Protein AF-A0A7R9V0N0-F1 (afdb_monomer_lite)

Secondary structure (DSSP, 8-state):
---PPPPPEEEEEE-TTSEEEEEETTS-EEEEETTEEEEEETTS-SS-EEEEEEPGGG-EEE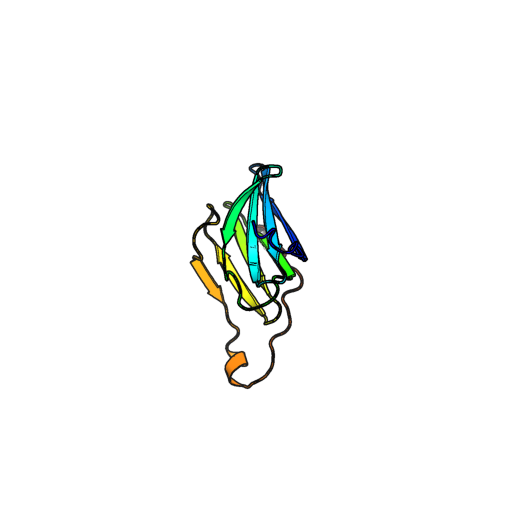EETTS-EEEE-TTSSSEEEEE--GGGGGTPPPPP-------------------

pLDDT: mean 85.08, std 16.98, range [37.0, 98.38]

Foldseek 3Di:
DDDDDDWDWQEWDADPVGWMWTWTQCRWIFIDDPPDGPDIRHCVDNGTWQEWYAEPLQWIWTWHQQGKIWIGHNVRPDTPDIDDDPCVVVVDRHHTPNYDDHDDDDDPPDDDDDD

InterPro domains:
  IPR001680 WD40 repeat [SM00320] (2-33)
  IPR001680 WD40 repeat [SM00320] (34-73)
  IPR015943 WD40/YVTN repeat-like-containing domain superfamily [G3DSA:2.130.10.10] (1-109)
  IPR036322 WD40-repeat-containing domain superfamily [SSF50978] (6-76)

Sequence (115 aa):
GGGGQPQTLLCIAYTPDGQAATGCVSGDVLIWKGQEVQTKLRGAHDSPVYSVAILEGAHLVSGDKHGVLALWDSSHTHMLSRALDDRQEHGCELPAIRSLVPLGSRAPAGTVDGS

Radius of gyration: 17.08 Å; c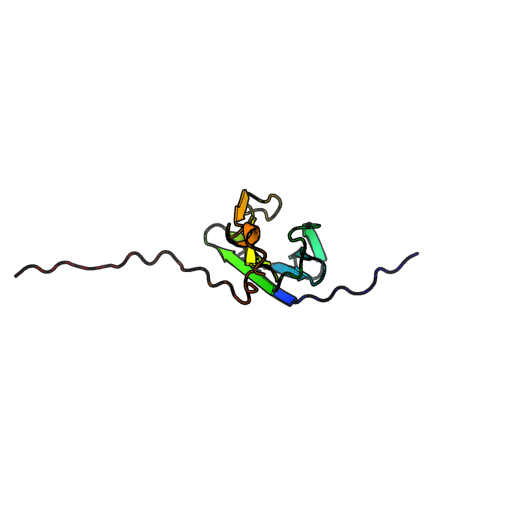hains: 1; bounding box: 54×33×47 Å

Structure (mmCIF, N/CA/C/O backbone):
data_AF-A0A7R9V0N0-F1
#
_entry.id   AF-A0A7R9V0N0-F1
#
loop_
_atom_site.group_PDB
_atom_site.id
_atom_site.type_symbol
_atom_site.label_atom_id
_atom_site.label_alt_id
_atom_site.label_comp_id
_atom_site.label_asym_id
_atom_site.label_entity_id
_atom_site.label_seq_id
_atom_site.pdbx_PDB_ins_code
_atom_site.Cartn_x
_atom_site.Cartn_y
_atom_site.Cartn_z
_atom_site.occupancy
_atom_site.B_iso_or_equiv
_atom_site.auth_seq_id
_atom_site.auth_comp_id
_atom_site.auth_asym_id
_atom_site.auth_atom_id
_atom_site.pdbx_PDB_model_num
ATOM 1 N N . GLY A 1 1 ? 19.768 13.006 19.610 1.00 37.00 1 GLY A N 1
ATOM 2 C CA . GLY A 1 1 ? 18.769 12.021 19.160 1.00 37.00 1 GLY A CA 1
ATOM 3 C C . GLY A 1 1 ? 18.336 12.414 17.772 1.00 37.00 1 GLY A C 1
ATOM 4 O O . GLY A 1 1 ? 17.837 13.518 17.616 1.00 37.00 1 GLY A O 1
ATOM 5 N N . GLY A 1 2 ? 18.644 11.601 16.762 1.00 42.91 2 GLY A N 1
ATOM 6 C CA . GLY A 1 2 ? 18.347 11.934 15.369 1.00 42.91 2 GLY A CA 1
ATOM 7 C C . GLY A 1 2 ? 16.850 11.831 15.101 1.00 42.91 2 GLY A C 1
ATOM 8 O O . GLY A 1 2 ? 16.324 10.726 15.014 1.00 42.91 2 GLY A O 1
ATOM 9 N N . GLY A 1 3 ? 16.167 12.970 14.992 1.00 48.81 3 GLY A N 1
ATOM 10 C CA . GLY A 1 3 ? 14.830 13.015 14.412 1.00 48.81 3 GLY A CA 1
ATOM 11 C C . GLY A 1 3 ? 14.935 12.633 12.939 1.00 48.81 3 GLY A C 1
ATOM 12 O O . GLY A 1 3 ? 15.618 13.313 12.174 1.00 48.81 3 GLY A O 1
ATOM 13 N N . GLY A 1 4 ? 14.332 11.507 12.560 1.00 64.94 4 GLY A N 1
ATOM 14 C CA . GLY A 1 4 ? 14.270 11.087 11.163 1.00 64.94 4 GLY A CA 1
ATOM 15 C C . GLY A 1 4 ? 13.548 12.139 10.323 1.00 64.94 4 GLY A C 1
ATOM 16 O O . GLY A 1 4 ? 12.563 12.722 10.772 1.00 64.94 4 GLY A O 1
ATOM 17 N N . GLN A 1 5 ? 14.051 12.388 9.114 1.00 76.31 5 GLN A N 1
ATOM 18 C CA . GLN A 1 5 ? 13.405 13.291 8.162 1.00 76.31 5 GLN A CA 1
ATOM 19 C C . GLN A 1 5 ? 11.956 12.842 7.896 1.00 76.31 5 GLN A C 1
ATOM 21 O O . GLN A 1 5 ? 11.719 11.632 7.766 1.00 76.31 5 GLN A O 1
ATOM 26 N N . PRO A 1 6 ? 10.997 13.783 7.800 1.00 79.00 6 PRO A N 1
ATOM 27 C CA . PRO A 1 6 ? 9.614 13.452 7.486 1.00 79.00 6 PRO A CA 1
ATOM 28 C C . PRO A 1 6 ? 9.541 12.710 6.145 1.00 79.00 6 PRO A C 1
ATOM 30 O O . PRO A 1 6 ? 10.177 13.098 5.167 1.00 79.00 6 PRO A O 1
ATOM 33 N N . GLN A 1 7 ? 8.790 11.609 6.117 1.00 87.19 7 GLN A N 1
ATOM 34 C CA . GLN A 1 7 ? 8.589 10.796 4.918 1.00 87.19 7 GLN A CA 1
ATOM 35 C C . GLN A 1 7 ? 7.375 11.292 4.134 1.00 87.19 7 GLN A C 1
ATOM 37 O O . GLN A 1 7 ? 6.316 11.534 4.710 1.00 87.19 7 GLN A O 1
ATOM 42 N N . THR A 1 8 ? 7.516 11.405 2.814 1.00 95.75 8 THR A N 1
ATOM 43 C CA . THR A 1 8 ? 6.397 11.720 1.920 1.00 95.75 8 THR A CA 1
ATOM 44 C C . THR A 1 8 ? 5.586 10.461 1.630 1.00 95.75 8 THR A C 1
ATOM 46 O O . THR A 1 8 ? 6.123 9.479 1.109 1.00 95.75 8 THR A O 1
ATOM 49 N N . LEU A 1 9 ? 4.289 10.519 1.936 1.00 97.88 9 LEU A N 1
ATOM 50 C CA . LEU A 1 9 ? 3.303 9.502 1.576 1.00 97.88 9 LEU A CA 1
ATOM 51 C C . LEU A 1 9 ? 2.662 9.877 0.236 1.00 97.88 9 LEU A C 1
ATOM 53 O O . LEU A 1 9 ? 2.330 11.041 0.016 1.00 97.88 9 LEU A O 1
ATOM 57 N N . LEU A 1 10 ? 2.515 8.907 -0.663 1.00 98.19 10 LEU A N 1
ATOM 58 C CA . LEU A 1 10 ? 2.087 9.131 -2.051 1.00 98.19 10 LEU A CA 1
ATOM 59 C C . LEU A 1 10 ? 0.701 8.556 -2.355 1.00 98.19 10 LEU A C 1
ATOM 61 O O . LEU A 1 10 ? 0.066 8.964 -3.324 1.00 98.19 10 LEU A O 1
ATOM 65 N N . CYS A 1 11 ? 0.234 7.617 -1.536 1.00 98.25 11 CYS A N 1
ATOM 66 C CA . CYS A 1 11 ? -1.064 6.967 -1.675 1.00 98.25 11 CYS A CA 1
ATOM 67 C C . CYS A 1 11 ? -1.564 6.449 -0.320 1.00 98.25 11 CYS A C 1
ATOM 69 O O . CYS A 1 11 ? -0.780 6.300 0.622 1.00 98.25 11 CYS A O 1
ATOM 71 N N . ILE A 1 12 ? -2.868 6.177 -0.232 1.00 97.88 12 ILE A N 1
ATOM 72 C CA . ILE A 1 12 ? -3.527 5.611 0.948 1.00 97.88 12 ILE A CA 1
ATOM 73 C C . ILE A 1 12 ? -4.686 4.696 0.534 1.00 97.88 12 ILE A C 1
ATOM 75 O O . ILE A 1 12 ? -5.385 4.989 -0.435 1.00 97.88 12 ILE A O 1
ATOM 79 N N . ALA A 1 13 ? -4.912 3.623 1.290 1.00 97.00 13 ALA A N 1
ATOM 80 C CA . ALA A 1 13 ? -6.118 2.801 1.236 1.00 97.00 13 ALA A CA 1
ATOM 81 C C . ALA A 1 13 ? -6.540 2.392 2.653 1.00 97.00 13 ALA A C 1
ATOM 83 O O . ALA A 1 13 ? -5.686 2.162 3.507 1.00 97.00 13 ALA A O 1
ATOM 84 N N . TYR A 1 14 ? -7.847 2.291 2.896 1.00 94.50 14 TYR A N 1
ATOM 85 C CA . TYR A 1 14 ? -8.394 1.824 4.171 1.00 94.50 14 TYR A CA 1
ATOM 86 C C . TYR A 1 14 ? -8.836 0.369 4.073 1.00 94.50 14 TYR A C 1
ATOM 88 O O . TYR A 1 14 ? -9.386 -0.061 3.057 1.00 94.50 14 TYR A O 1
ATOM 96 N N . THR A 1 15 ? -8.618 -0.375 5.148 1.00 88.75 15 THR A N 1
ATOM 97 C CA . THR A 1 15 ? -9.122 -1.735 5.326 1.00 88.75 15 THR A CA 1
ATOM 98 C C . THR A 1 15 ? -10.490 -1.708 6.028 1.00 88.75 15 THR A C 1
ATOM 100 O O . THR A 1 15 ? -10.817 -0.737 6.720 1.00 88.75 15 THR A O 1
ATOM 103 N N . PRO A 1 16 ? -11.310 -2.770 5.906 1.00 86.38 16 PRO A N 1
ATOM 104 C CA . PRO A 1 16 ? -12.613 -2.841 6.577 1.00 86.38 16 PRO A CA 1
ATOM 105 C C . PRO A 1 16 ? -12.554 -2.798 8.113 1.00 86.38 16 PRO A C 1
ATOM 107 O O . PRO A 1 16 ? -13.527 -2.404 8.749 1.00 86.38 16 PRO A O 1
ATOM 110 N N . ASP A 1 17 ? -11.431 -3.195 8.716 1.00 87.56 17 ASP A N 1
ATOM 111 C CA . ASP A 1 17 ? -11.207 -3.192 10.168 1.00 87.56 17 ASP A CA 1
ATOM 112 C C . ASP A 1 17 ? -10.663 -1.850 10.702 1.00 87.56 17 ASP A C 1
ATOM 114 O O . ASP A 1 17 ? -10.363 -1.721 11.892 1.00 87.56 17 ASP A O 1
ATOM 118 N N . GLY A 1 18 ? -10.574 -0.829 9.842 1.00 90.75 18 GLY A N 1
ATOM 119 C CA . GLY A 1 18 ? -10.207 0.535 10.222 1.00 90.75 18 GLY A CA 1
ATOM 120 C C . GLY A 1 18 ? -8.703 0.803 10.278 1.00 90.75 18 GLY A C 1
ATOM 121 O O . GLY A 1 18 ? -8.293 1.833 10.821 1.00 90.75 18 GLY A O 1
ATOM 122 N N . GLN A 1 19 ? -7.874 -0.086 9.728 1.00 95.12 19 GLN A N 1
ATOM 123 C CA . GLN A 1 19 ? -6.473 0.219 9.446 1.00 95.12 19 GLN A CA 1
ATOM 124 C C . GLN A 1 19 ? -6.345 1.032 8.151 1.00 95.12 19 GLN A C 1
ATOM 126 O O . GLN A 1 19 ? -7.259 1.102 7.324 1.00 95.12 19 GLN A O 1
ATOM 131 N N . ALA A 1 20 ? -5.186 1.658 7.970 1.00 97.12 20 ALA A N 1
ATOM 132 C CA . ALA A 1 20 ? -4.815 2.286 6.708 1.00 97.12 20 ALA A CA 1
ATOM 133 C C . ALA A 1 20 ? -3.466 1.756 6.229 1.00 97.12 20 ALA A C 1
ATOM 135 O O . ALA A 1 20 ? -2.556 1.566 7.032 1.00 97.12 20 ALA A O 1
ATOM 136 N N . ALA A 1 21 ? -3.320 1.572 4.922 1.00 97.75 21 ALA A N 1
ATOM 137 C CA . ALA A 1 21 ? -2.053 1.304 4.260 1.00 97.75 21 ALA A CA 1
ATOM 138 C C . ALA A 1 21 ? -1.640 2.539 3.456 1.00 97.75 21 ALA A C 1
ATOM 140 O O . ALA A 1 21 ? -2.469 3.115 2.753 1.00 97.75 21 ALA A O 1
ATOM 141 N N . THR A 1 22 ? -0.374 2.948 3.531 1.00 98.38 22 THR A N 1
ATOM 142 C CA . THR A 1 22 ? 0.160 4.083 2.757 1.00 98.38 22 THR A CA 1
ATOM 143 C C . THR A 1 22 ? 1.480 3.731 2.095 1.00 98.38 22 THR A C 1
ATOM 145 O O . THR A 1 22 ? 2.361 3.174 2.753 1.00 98.38 22 THR A O 1
ATOM 148 N N . GLY A 1 23 ? 1.652 4.116 0.833 1.00 98.25 23 GLY A N 1
ATOM 149 C CA . GLY A 1 23 ? 2.917 3.984 0.110 1.00 98.25 23 GLY A CA 1
ATOM 150 C C . GLY A 1 23 ? 3.827 5.205 0.273 1.00 98.25 23 GLY A C 1
ATOM 151 O O . GLY A 1 23 ? 3.352 6.344 0.261 1.00 98.25 23 GLY A O 1
ATOM 152 N N . CYS A 1 24 ? 5.132 4.974 0.409 1.00 98.19 24 CYS A N 1
ATOM 153 C CA . CYS A 1 24 ? 6.146 6.011 0.607 1.00 98.19 24 CYS A CA 1
ATOM 154 C C . CYS A 1 24 ? 6.974 6.280 -0.656 1.00 98.19 24 CYS A C 1
ATOM 156 O O . CYS A 1 24 ? 7.188 5.402 -1.495 1.00 98.19 24 CYS A O 1
ATOM 158 N N . VAL A 1 25 ? 7.561 7.480 -0.725 1.00 97.50 25 VAL A N 1
ATOM 159 C CA . VAL A 1 25 ? 8.598 7.807 -1.725 1.00 97.50 25 VAL A CA 1
ATOM 160 C C . VAL A 1 25 ? 9.846 6.925 -1.597 1.00 97.50 25 VAL A C 1
ATOM 162 O O . VAL A 1 25 ? 10.526 6.688 -2.588 1.00 97.50 25 VAL A O 1
ATOM 165 N N . SER A 1 26 ? 10.125 6.404 -0.398 1.00 97.25 26 SER A N 1
ATOM 166 C CA . SER A 1 26 ? 11.241 5.488 -0.136 1.00 97.25 26 SER A CA 1
ATOM 167 C C . SER A 1 26 ? 11.040 4.076 -0.688 1.00 97.25 26 SER A C 1
ATOM 169 O O . SER A 1 26 ? 11.967 3.280 -0.605 1.00 97.25 26 SER A O 1
ATOM 171 N N . GLY A 1 27 ? 9.843 3.744 -1.180 1.00 97.25 27 GLY A N 1
ATOM 172 C CA . GLY A 1 27 ? 9.479 2.367 -1.519 1.00 97.25 27 GLY A CA 1
ATOM 173 C C . GLY A 1 27 ? 8.928 1.556 -0.342 1.00 97.25 27 GLY A C 1
ATOM 174 O O . GLY A 1 27 ? 8.492 0.423 -0.523 1.00 97.25 27 GLY A O 1
ATOM 175 N N . ASP A 1 28 ? 8.893 2.127 0.866 1.00 97.81 28 ASP A N 1
ATOM 176 C CA . ASP A 1 28 ? 8.252 1.489 2.018 1.00 97.81 28 ASP A CA 1
ATOM 177 C C . ASP A 1 28 ? 6.718 1.517 1.903 1.00 97.81 28 ASP A C 1
ATOM 179 O O . ASP A 1 28 ? 6.138 2.449 1.339 1.00 97.81 28 ASP A O 1
ATOM 183 N N . VAL A 1 29 ? 6.057 0.551 2.545 1.00 98.12 29 VAL A N 1
ATOM 184 C CA . VAL A 1 29 ? 4.619 0.616 2.849 1.00 98.12 29 VAL A CA 1
ATOM 185 C C . VAL A 1 29 ? 4.423 0.667 4.364 1.00 98.12 29 VAL A C 1
ATOM 187 O O . VAL A 1 29 ? 5.079 -0.059 5.114 1.00 98.12 29 VAL A O 1
ATOM 190 N N . LEU A 1 30 ? 3.548 1.555 4.833 1.00 97.62 30 LEU A N 1
ATOM 191 C CA . LEU A 1 30 ? 3.224 1.723 6.252 1.00 97.62 30 LEU A CA 1
ATOM 192 C C . LEU A 1 30 ? 1.790 1.279 6.517 1.00 97.62 30 LEU A C 1
ATOM 194 O O . LEU A 1 30 ? 0.888 1.669 5.777 1.00 97.62 30 LEU A O 1
ATOM 198 N N . ILE A 1 31 ? 1.600 0.520 7.593 1.00 97.56 31 ILE A N 1
ATOM 199 C CA . ILE A 1 31 ? 0.294 0.093 8.093 1.00 97.56 31 ILE A CA 1
ATOM 200 C C . ILE A 1 31 ? 0.008 0.830 9.396 1.00 97.56 31 ILE A C 1
ATOM 202 O O . ILE A 1 31 ? 0.819 0.818 10.329 1.00 97.56 31 ILE A O 1
ATOM 206 N N . TRP A 1 32 ? -1.152 1.469 9.453 1.00 97.25 32 TRP A N 1
ATOM 207 C CA . TRP A 1 32 ? -1.555 2.378 10.514 1.00 97.25 32 TRP A CA 1
ATOM 208 C C . TRP A 1 32 ? -2.763 1.850 11.270 1.00 97.25 32 TRP A C 1
ATOM 210 O O . TRP A 1 32 ? -3.673 1.267 10.679 1.00 97.25 32 TRP A O 1
ATOM 220 N N . LYS A 1 33 ? -2.818 2.154 12.566 1.00 95.94 33 LYS A N 1
ATOM 221 C CA . LYS A 1 33 ? -4.036 2.066 13.374 1.00 95.94 33 LYS A CA 1
ATOM 222 C C . LYS A 1 33 ? -4.212 3.386 14.114 1.00 95.94 33 LYS A C 1
ATOM 224 O O . LYS A 1 33 ? -3.429 3.720 15.000 1.00 95.94 33 LYS A O 1
ATOM 229 N N . GLY A 1 34 ? -5.210 4.169 13.709 1.00 93.75 34 GLY A N 1
ATOM 230 C CA . GLY A 1 34 ? -5.329 5.557 14.157 1.00 93.75 34 GLY A CA 1
ATOM 231 C C . GLY A 1 34 ? -4.135 6.395 13.686 1.00 93.75 34 GLY A C 1
ATOM 232 O O . GLY A 1 34 ? -3.899 6.506 12.488 1.00 93.75 34 GLY A O 1
ATOM 233 N N . GLN A 1 35 ? -3.391 6.986 14.626 1.00 93.69 35 GLN A N 1
ATOM 234 C CA . GLN A 1 35 ? -2.231 7.847 14.339 1.00 93.69 35 GLN A CA 1
ATOM 235 C C . GLN A 1 35 ? -0.883 7.119 14.471 1.00 93.69 35 GLN A C 1
ATOM 237 O O . GLN A 1 35 ? 0.170 7.720 14.269 1.00 93.69 35 GLN A O 1
ATOM 242 N N . GLU A 1 36 ? -0.902 5.829 14.808 1.00 95.19 36 GLU A N 1
ATOM 243 C CA . GLU A 1 36 ? 0.302 5.042 15.055 1.00 95.19 36 GLU A CA 1
ATOM 244 C C . GLU A 1 36 ? 0.611 4.113 13.880 1.00 95.19 36 GLU A C 1
ATOM 246 O O . GLU A 1 36 ? -0.270 3.406 13.383 1.00 95.19 36 GLU A O 1
ATOM 251 N N . VAL A 1 37 ? 1.884 4.073 13.475 1.00 95.94 37 VAL A N 1
ATOM 252 C CA . VAL A 1 37 ? 2.393 3.063 12.540 1.00 95.94 37 VAL A CA 1
ATOM 253 C C . VAL A 1 37 ? 2.572 1.754 13.304 1.00 95.94 37 VAL A C 1
ATOM 255 O O . VAL A 1 37 ? 3.482 1.631 14.120 1.00 95.94 37 VAL A O 1
ATOM 258 N N . GLN A 1 38 ? 1.719 0.775 13.021 1.00 95.81 38 GLN A N 1
ATOM 259 C CA . GLN A 1 38 ? 1.794 -0.566 13.607 1.00 95.81 38 GLN A CA 1
ATOM 260 C C . GLN A 1 38 ? 2.837 -1.426 12.896 1.00 95.81 38 GLN A C 1
ATOM 262 O O . GLN A 1 38 ? 3.509 -2.252 13.510 1.00 95.81 38 GLN A O 1
ATOM 267 N N . THR A 1 39 ? 2.982 -1.254 11.583 1.00 95.88 39 THR A N 1
ATOM 268 C CA . THR A 1 39 ? 3.922 -2.040 10.781 1.00 95.88 39 THR A CA 1
ATOM 269 C C . THR A 1 39 ? 4.541 -1.176 9.699 1.00 95.88 39 THR A C 1
ATOM 271 O O . THR A 1 39 ? 3.879 -0.357 9.065 1.00 95.88 39 THR A O 1
ATOM 274 N N . LYS A 1 40 ? 5.845 -1.363 9.493 1.00 96.50 40 LYS A N 1
ATOM 275 C CA . LYS A 1 40 ? 6.598 -0.746 8.408 1.00 96.50 40 LYS A CA 1
ATOM 276 C C . LYS A 1 40 ? 7.210 -1.845 7.547 1.00 96.50 40 LYS A C 1
ATOM 278 O O . LYS A 1 40 ? 8.188 -2.473 7.952 1.00 96.50 40 LYS A O 1
ATOM 283 N N . LEU A 1 41 ? 6.660 -2.030 6.354 1.00 96.81 41 LEU A N 1
ATOM 284 C CA . LEU A 1 41 ? 7.147 -2.954 5.336 1.00 96.81 41 LEU A CA 1
ATOM 285 C C . LEU A 1 41 ? 8.312 -2.294 4.596 1.00 96.81 41 LEU A C 1
ATOM 287 O O . LEU A 1 41 ? 8.129 -1.578 3.609 1.00 96.81 41 LEU A O 1
ATOM 291 N N . ARG A 1 42 ? 9.515 -2.455 5.160 1.00 96.44 42 ARG A N 1
ATOM 292 C CA . ARG A 1 42 ? 10.738 -1.830 4.644 1.00 96.44 42 ARG A CA 1
ATOM 293 C C . ARG A 1 42 ? 11.159 -2.463 3.327 1.00 96.44 42 ARG A C 1
ATOM 295 O O . ARG A 1 42 ? 11.261 -3.683 3.264 1.00 96.44 42 ARG A O 1
ATOM 302 N N . GLY A 1 43 ? 11.443 -1.639 2.320 1.00 94.62 43 GLY A N 1
ATOM 303 C CA . GLY A 1 43 ? 11.826 -2.146 0.996 1.00 94.62 43 GLY A CA 1
ATOM 304 C C . GLY A 1 43 ? 10.724 -2.990 0.350 1.00 94.62 43 GLY A C 1
ATOM 305 O O . GLY A 1 43 ? 11.010 -3.961 -0.349 1.00 94.62 43 GLY A O 1
ATOM 306 N N . ALA A 1 44 ? 9.457 -2.646 0.618 1.00 96.50 44 ALA A N 1
ATOM 307 C CA . ALA A 1 44 ? 8.316 -3.246 -0.070 1.00 96.50 44 ALA A CA 1
ATOM 308 C C . ALA A 1 44 ? 8.498 -3.149 -1.596 1.00 96.50 44 ALA A C 1
ATOM 310 O O . ALA A 1 44 ? 8.260 -4.123 -2.316 1.00 96.50 44 ALA A O 1
ATOM 311 N N . HIS A 1 45 ? 9.013 -2.004 -2.046 1.00 96.50 45 HIS A N 1
ATOM 312 C CA . HIS A 1 45 ? 9.450 -1.717 -3.404 1.00 96.50 45 HIS A CA 1
ATOM 313 C C . HIS A 1 45 ? 10.827 -1.041 -3.396 1.00 96.50 45 HIS A C 1
ATOM 315 O O . HIS A 1 45 ? 11.184 -0.359 -2.436 1.00 96.50 45 HIS A O 1
ATOM 321 N N . ASP A 1 46 ? 11.570 -1.174 -4.496 1.00 95.38 46 ASP A N 1
ATOM 322 C CA . ASP A 1 46 ? 12.858 -0.489 -4.702 1.00 95.38 46 ASP A CA 1
ATOM 323 C C . ASP A 1 46 ? 12.676 0.935 -5.266 1.00 95.38 46 ASP A C 1
ATOM 325 O O . ASP A 1 46 ? 13.636 1.631 -5.603 1.00 95.38 46 ASP A O 1
ATOM 329 N N . SER A 1 47 ? 11.424 1.377 -5.406 1.00 95.75 47 SER A N 1
ATOM 330 C CA . SER A 1 47 ? 11.055 2.659 -5.996 1.00 95.75 47 SER A CA 1
ATOM 331 C C . SER A 1 47 ? 9.761 3.216 -5.386 1.00 95.75 47 SER A C 1
ATOM 333 O O . SER A 1 47 ? 9.061 2.486 -4.683 1.00 95.75 47 SER A O 1
ATOM 335 N N . PRO A 1 48 ? 9.425 4.504 -5.613 1.00 97.50 48 PRO A N 1
ATOM 336 C CA . PRO A 1 48 ? 8.257 5.138 -5.006 1.00 97.50 48 PRO A CA 1
ATOM 337 C C . PRO A 1 48 ? 6.956 4.356 -5.217 1.00 97.50 48 PRO A C 1
ATOM 339 O O . PRO A 1 48 ? 6.590 4.055 -6.354 1.00 97.50 48 PRO A O 1
ATOM 342 N N . VAL A 1 49 ? 6.227 4.100 -4.127 1.00 98.31 49 VAL A N 1
ATOM 343 C CA . VAL A 1 49 ? 4.934 3.401 -4.164 1.00 98.31 49 VAL A CA 1
ATOM 344 C C . VAL A 1 49 ? 3.831 4.404 -4.473 1.00 98.31 49 VAL A C 1
ATOM 346 O O . VAL A 1 49 ? 3.445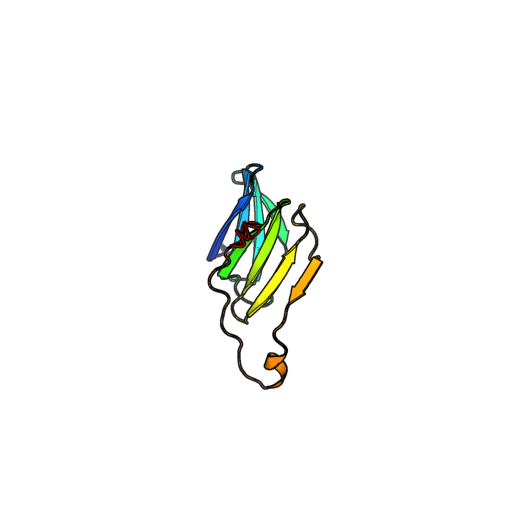 5.204 -3.619 1.00 98.31 49 VAL A O 1
ATOM 349 N N . TYR A 1 50 ? 3.319 4.380 -5.699 1.00 98.12 50 TYR A N 1
ATOM 350 C CA . TYR A 1 50 ? 2.304 5.331 -6.156 1.00 98.12 50 TYR A CA 1
ATOM 351 C C . TYR A 1 50 ? 0.874 4.856 -5.939 1.00 98.12 50 TYR A C 1
ATOM 353 O O . TYR A 1 50 ? -0.041 5.674 -5.988 1.00 98.12 50 TYR A O 1
ATOM 361 N N . SER A 1 51 ? 0.664 3.564 -5.704 1.00 97.69 51 SER A N 1
ATOM 362 C CA . SER A 1 51 ? -0.671 3.023 -5.485 1.00 97.69 51 SER A CA 1
ATOM 363 C C . SER A 1 51 ? -0.665 1.892 -4.468 1.00 97.69 51 SER A C 1
ATOM 365 O O . SER A 1 51 ? 0.253 1.076 -4.411 1.00 97.69 51 SER A O 1
ATOM 367 N N . VAL A 1 52 ? -1.725 1.857 -3.666 1.00 98.00 52 VAL A N 1
ATOM 368 C CA . VAL A 1 52 ? -2.065 0.758 -2.766 1.00 98.00 52 VAL A CA 1
ATOM 369 C C . VAL A 1 52 ? -3.559 0.488 -2.876 1.00 98.00 52 VAL A C 1
ATOM 371 O O . VAL A 1 52 ? -4.338 1.414 -3.111 1.00 98.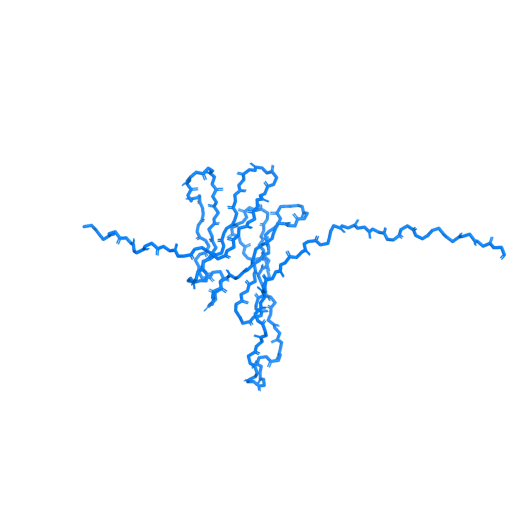00 52 VAL A O 1
ATOM 374 N N . ALA A 1 53 ? -3.965 -0.763 -2.707 1.00 96.88 53 ALA A N 1
ATOM 375 C CA . ALA A 1 53 ? -5.367 -1.151 -2.655 1.00 96.88 53 ALA A CA 1
ATOM 376 C C . ALA A 1 53 ? -5.568 -2.364 -1.744 1.00 96.88 53 ALA A C 1
ATOM 378 O O . ALA A 1 53 ? -4.692 -3.221 -1.639 1.00 96.88 53 ALA A O 1
ATOM 379 N N . ILE A 1 54 ? -6.738 -2.441 -1.112 1.00 95.12 54 ILE A N 1
ATOM 380 C CA . ILE A 1 54 ? -7.156 -3.592 -0.310 1.00 95.12 54 ILE A CA 1
ATOM 381 C C . ILE A 1 54 ? -8.116 -4.444 -1.143 1.00 95.12 54 ILE A C 1
ATOM 383 O O . ILE A 1 54 ? -9.094 -3.928 -1.686 1.00 95.12 54 ILE A O 1
ATOM 387 N N . LEU A 1 55 ? -7.816 -5.734 -1.272 1.00 92.06 55 LEU A N 1
ATOM 388 C CA . LEU A 1 55 ? -8.631 -6.719 -1.981 1.00 92.06 55 LEU A CA 1
ATOM 389 C C . LEU A 1 55 ? -9.667 -7.371 -1.055 1.00 92.06 55 LEU A C 1
ATOM 391 O O . LEU A 1 55 ? -9.635 -7.228 0.172 1.00 92.06 55 LEU A O 1
ATOM 395 N N . GLU A 1 56 ? -10.557 -8.166 -1.652 1.00 83.88 56 GLU A N 1
ATOM 396 C CA . GLU A 1 56 ? -11.391 -9.117 -0.914 1.00 83.88 56 GLU A CA 1
ATOM 397 C C . GLU A 1 56 ? -10.504 -10.028 -0.030 1.00 83.88 56 GLU A C 1
ATOM 399 O O . GLU A 1 56 ? -9.405 -10.441 -0.411 1.00 83.88 56 GLU A O 1
ATOM 404 N N . GLY A 1 57 ? -10.945 -10.294 1.203 1.00 85.75 57 GLY A N 1
ATOM 405 C CA . GLY A 1 57 ? -10.146 -11.040 2.186 1.00 85.75 57 GLY A CA 1
ATOM 406 C C . GLY A 1 57 ? -9.019 -10.239 2.851 1.00 85.75 57 GLY A C 1
ATOM 407 O O . GLY A 1 57 ? -8.153 -10.839 3.477 1.00 85.75 57 GLY A O 1
ATOM 408 N N . ALA A 1 58 ? -9.032 -8.906 2.731 1.00 90.00 58 ALA A N 1
ATOM 409 C CA . ALA A 1 58 ? -8.093 -7.982 3.373 1.00 90.00 58 ALA A CA 1
ATOM 410 C C . ALA A 1 58 ? -6.631 -8.088 2.904 1.00 90.00 58 ALA A C 1
ATOM 412 O O . ALA A 1 58 ? -5.752 -7.527 3.547 1.00 90.00 58 ALA A O 1
ATOM 413 N N . HIS A 1 59 ? -6.356 -8.740 1.773 1.00 93.88 59 HIS A N 1
ATOM 414 C CA . HIS A 1 59 ? -5.026 -8.703 1.161 1.00 93.88 59 HIS A CA 1
ATOM 415 C C . HIS A 1 59 ? -4.698 -7.291 0.676 1.00 93.88 59 HIS A C 1
ATOM 417 O O . HIS A 1 59 ? -5.574 -6.570 0.197 1.00 93.88 59 HIS A O 1
ATOM 423 N N . LEU A 1 60 ? -3.429 -6.913 0.752 1.00 95.94 60 LEU A N 1
ATOM 424 C CA . LEU A 1 60 ? -2.938 -5.635 0.248 1.00 95.94 60 LEU A CA 1
ATOM 425 C C . LEU A 1 60 ? -2.220 -5.848 -1.088 1.00 95.94 60 LEU A C 1
ATOM 427 O O . LEU A 1 60 ? -1.431 -6.778 -1.238 1.00 95.94 60 LEU A O 1
ATOM 431 N N . VAL A 1 61 ? -2.450 -4.949 -2.042 1.00 96.56 61 VAL A N 1
ATOM 432 C CA . VAL A 1 61 ? -1.643 -4.818 -3.261 1.00 96.56 61 VAL A CA 1
ATOM 433 C C . VAL A 1 61 ? -0.989 -3.448 -3.271 1.00 96.56 61 VAL A C 1
ATOM 435 O O . VAL A 1 61 ? -1.649 -2.448 -2.989 1.00 96.56 61 VAL A O 1
ATOM 438 N N . SER A 1 62 ? 0.290 -3.397 -3.622 1.00 97.56 62 SER A N 1
ATOM 439 C CA . SER A 1 62 ? 1.049 -2.160 -3.807 1.00 97.56 62 SER A CA 1
ATOM 440 C C . SER A 1 62 ? 1.723 -2.124 -5.178 1.00 97.56 62 SER A C 1
ATOM 442 O O . SER A 1 62 ? 2.128 -3.164 -5.700 1.00 97.56 62 SER A O 1
ATOM 444 N N . GLY A 1 63 ? 1.809 -0.931 -5.771 1.00 97.06 63 GLY A N 1
ATOM 445 C CA . GLY A 1 63 ? 2.356 -0.700 -7.107 1.00 97.06 63 GLY A CA 1
ATOM 446 C C . GLY A 1 63 ? 3.287 0.511 -7.164 1.00 97.06 63 GLY A C 1
ATOM 447 O O . GLY A 1 63 ? 2.991 1.556 -6.570 1.00 97.06 63 GLY A O 1
ATOM 448 N N . ASP A 1 64 ? 4.405 0.386 -7.883 1.00 96.38 64 ASP A N 1
ATOM 449 C CA . ASP A 1 64 ? 5.482 1.384 -7.863 1.00 96.38 64 ASP A CA 1
ATOM 450 C C . ASP A 1 64 ? 5.775 2.087 -9.200 1.00 96.38 64 ASP A C 1
ATOM 452 O O . ASP A 1 64 ? 5.076 1.930 -10.208 1.00 96.38 64 ASP A O 1
ATOM 456 N N . LYS A 1 65 ? 6.810 2.938 -9.183 1.00 94.69 65 LYS A N 1
ATOM 457 C CA . LYS A 1 65 ? 7.300 3.712 -10.331 1.00 94.69 65 LYS A CA 1
ATOM 458 C C . LYS A 1 65 ? 7.721 2.837 -11.514 1.00 94.69 65 LYS A C 1
ATOM 460 O O . LYS A 1 65 ? 7.606 3.302 -12.645 1.00 94.69 65 LYS A O 1
ATOM 465 N N . HIS A 1 66 ? 8.206 1.627 -11.266 1.00 92.00 66 HIS A N 1
ATOM 466 C CA . HIS A 1 66 ? 8.794 0.748 -12.272 1.00 92.00 66 HIS A CA 1
ATOM 467 C C . HIS A 1 66 ? 7.885 -0.433 -12.609 1.00 92.00 66 HIS A C 1
ATOM 469 O O . HIS A 1 66 ? 8.368 -1.487 -13.008 1.00 92.00 66 HIS A O 1
ATOM 475 N N . GLY A 1 67 ? 6.569 -0.263 -12.473 1.00 91.38 67 GLY A N 1
ATOM 476 C CA . GLY A 1 67 ? 5.605 -1.267 -12.912 1.00 91.38 67 GLY A CA 1
ATOM 477 C C . GLY A 1 67 ? 5.538 -2.505 -12.015 1.00 91.38 67 GLY A C 1
ATOM 478 O O . GLY A 1 67 ? 4.865 -3.467 -12.377 1.00 91.38 67 GLY A O 1
ATOM 479 N N . VAL A 1 68 ? 6.216 -2.509 -10.863 1.00 93.06 68 VAL A N 1
ATOM 480 C CA . VAL A 1 68 ? 6.256 -3.669 -9.968 1.00 93.06 68 VAL A CA 1
ATOM 481 C C . VAL A 1 68 ? 4.996 -3.702 -9.123 1.00 93.06 68 VAL A C 1
ATOM 483 O O . VAL A 1 68 ? 4.648 -2.707 -8.482 1.00 93.06 68 VAL A O 1
ATOM 486 N N . LEU A 1 69 ? 4.354 -4.868 -9.071 1.00 95.19 69 LEU A N 1
ATOM 487 C CA . LEU A 1 69 ? 3.264 -5.156 -8.143 1.00 95.19 69 LEU A CA 1
ATOM 488 C C . LEU A 1 69 ? 3.745 -6.101 -7.046 1.00 95.19 69 LEU A C 1
ATOM 490 O O . LEU A 1 69 ? 4.404 -7.100 -7.334 1.00 95.19 69 LEU A O 1
ATOM 494 N N . ALA A 1 70 ? 3.366 -5.822 -5.804 1.00 96.25 70 ALA A N 1
ATOM 495 C CA . ALA A 1 70 ? 3.534 -6.740 -4.684 1.00 96.25 70 ALA A CA 1
ATOM 496 C C . ALA A 1 70 ? 2.168 -7.063 -4.070 1.00 96.25 70 ALA A C 1
ATOM 498 O O . ALA A 1 70 ? 1.382 -6.159 -3.777 1.00 96.25 70 ALA A O 1
ATOM 499 N N . LEU A 1 71 ? 1.896 -8.354 -3.889 1.00 96.12 71 LEU A N 1
ATOM 500 C CA . LEU A 1 71 ? 0.740 -8.865 -3.160 1.00 96.12 71 LEU A CA 1
ATOM 501 C C . LEU A 1 71 ? 1.186 -9.265 -1.757 1.00 96.12 71 LEU A C 1
ATOM 503 O O . LEU A 1 71 ? 2.183 -9.969 -1.597 1.00 96.12 71 LEU A O 1
ATOM 507 N N . TRP A 1 72 ? 0.417 -8.861 -0.759 1.00 96.44 72 TRP A N 1
ATOM 508 C CA . TRP A 1 72 ? 0.685 -9.101 0.651 1.00 96.44 72 TRP A CA 1
ATOM 509 C C . TRP A 1 72 ? -0.447 -9.904 1.279 1.00 96.44 72 TRP A C 1
ATOM 511 O O . TRP A 1 72 ? -1.598 -9.815 0.842 1.00 96.44 72 TRP A O 1
ATOM 521 N N . ASP A 1 73 ? -0.109 -10.678 2.306 1.00 94.75 73 ASP A N 1
ATOM 522 C CA . ASP A 1 73 ? -1.074 -11.417 3.115 1.00 94.75 73 ASP A CA 1
ATOM 523 C C . ASP A 1 73 ? -2.110 -10.495 3.780 1.00 94.75 73 ASP A C 1
ATOM 525 O O . ASP A 1 73 ? -1.978 -9.269 3.820 1.00 94.75 73 ASP A O 1
ATOM 529 N N . SER A 1 74 ? -3.174 -11.097 4.307 1.00 93.69 74 SER A N 1
ATOM 530 C CA . SER A 1 74 ? -4.256 -10.367 4.970 1.00 93.69 74 SER A CA 1
ATOM 531 C C . SER A 1 74 ? -3.841 -9.701 6.287 1.00 93.69 74 SER A C 1
ATOM 533 O O . SER A 1 74 ? -4.572 -8.854 6.787 1.00 93.69 74 SER A O 1
ATOM 535 N N . SER A 1 75 ? -2.702 -10.096 6.869 1.00 93.44 75 SER A N 1
ATOM 536 C CA . SER A 1 75 ? -2.108 -9.448 8.047 1.00 93.44 75 SER A CA 1
ATOM 537 C C . SER A 1 75 ? -1.147 -8.311 7.693 1.00 93.44 75 SER A C 1
ATOM 539 O O . SER A 1 75 ? -0.633 -7.658 8.598 1.00 93.44 75 SER A O 1
ATOM 541 N N . HIS A 1 76 ? -0.913 -8.065 6.400 1.00 93.44 76 HIS A N 1
ATOM 542 C CA . HIS A 1 76 ? 0.006 -7.055 5.866 1.00 93.44 76 HIS A CA 1
ATOM 543 C C . HIS A 1 76 ? 1.420 -7.178 6.439 1.00 93.44 76 HIS A C 1
ATOM 545 O O . HIS A 1 76 ? 2.061 -6.180 6.766 1.00 93.44 76 HIS A O 1
ATOM 551 N N . THR A 1 77 ? 1.906 -8.409 6.573 1.00 93.19 77 THR A N 1
ATOM 552 C CA . THR A 1 77 ? 3.206 -8.750 7.171 1.00 93.19 77 THR A CA 1
ATOM 553 C C . THR A 1 77 ? 4.140 -9.447 6.199 1.00 93.19 77 THR A C 1
ATOM 555 O O . THR A 1 77 ? 5.353 -9.230 6.255 1.00 93.19 77 THR A O 1
ATOM 558 N N . HIS A 1 78 ? 3.598 -10.269 5.299 1.00 94.50 78 HIS A N 1
ATOM 559 C CA . HIS A 1 78 ? 4.392 -11.066 4.373 1.00 94.50 78 HIS A CA 1
ATOM 560 C C . HIS A 1 78 ? 3.980 -10.811 2.928 1.00 94.50 78 HIS A C 1
ATOM 562 O O . HIS A 1 78 ? 2.800 -10.823 2.579 1.00 94.50 78 HIS A O 1
ATOM 568 N N . MET A 1 79 ? 4.984 -10.601 2.077 1.00 96.25 79 MET A N 1
ATOM 569 C CA . MET A 1 79 ? 4.795 -10.551 0.634 1.00 96.25 79 MET A CA 1
ATOM 570 C C . MET A 1 79 ? 4.542 -11.975 0.129 1.00 96.25 79 MET A C 1
ATOM 572 O O . MET A 1 79 ? 5.378 -12.859 0.312 1.00 96.25 79 MET A O 1
ATOM 576 N N . LEU A 1 80 ? 3.388 -12.187 -0.495 1.00 95.88 80 LEU A N 1
ATOM 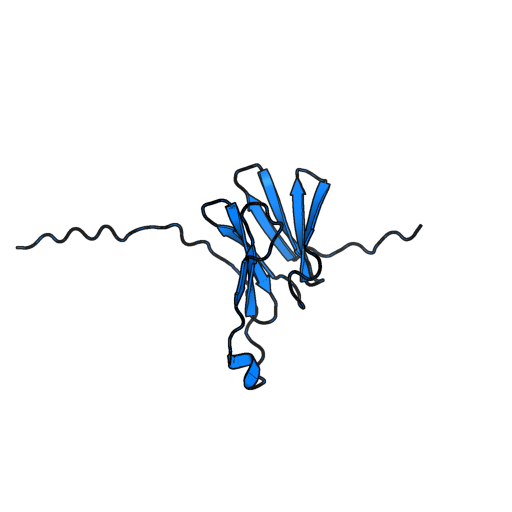577 C CA . LEU A 1 80 ? 2.973 -13.459 -1.083 1.00 95.88 80 LEU A CA 1
ATOM 578 C C . LEU A 1 80 ? 3.537 -13.636 -2.490 1.00 95.88 80 LEU A C 1
ATOM 580 O O . LEU A 1 80 ? 3.975 -14.722 -2.859 1.00 95.88 80 LEU A O 1
ATOM 584 N N . SER A 1 81 ? 3.517 -12.570 -3.288 1.00 93.31 81 SER A N 1
ATOM 585 C CA . SER A 1 81 ? 4.063 -12.585 -4.639 1.00 93.31 81 SER A CA 1
ATOM 586 C C . SER A 1 81 ? 4.510 -11.199 -5.075 1.00 93.31 81 SER A C 1
ATOM 588 O O . SER A 1 81 ? 4.055 -10.173 -4.561 1.00 93.31 81 SER A O 1
ATOM 590 N N . ARG A 1 82 ? 5.418 -11.186 -6.048 1.00 92.44 82 ARG A N 1
ATOM 591 C CA . ARG A 1 82 ? 5.874 -9.987 -6.736 1.00 92.44 82 ARG A CA 1
ATOM 592 C C . ARG A 1 82 ? 5.763 -10.242 -8.232 1.00 92.44 82 ARG A C 1
ATOM 594 O O . ARG A 1 82 ? 6.335 -11.213 -8.721 1.00 92.44 82 ARG A O 1
ATOM 601 N N . ALA A 1 83 ? 5.011 -9.405 -8.934 1.00 86.69 83 ALA A N 1
ATOM 602 C CA . ALA A 1 83 ? 4.932 -9.451 -10.385 1.00 86.69 83 ALA A CA 1
ATOM 603 C C . ALA A 1 83 ? 5.858 -8.377 -10.960 1.00 86.69 83 ALA A C 1
ATOM 605 O O . ALA A 1 83 ? 5.720 -7.191 -10.650 1.00 86.69 83 ALA A O 1
ATOM 606 N N . LEU A 1 84 ? 6.808 -8.827 -11.776 1.00 71.44 84 LEU A N 1
ATOM 607 C CA . LEU A 1 84 ? 7.683 -8.003 -12.600 1.00 71.44 84 LEU A CA 1
ATOM 608 C C . LEU A 1 84 ? 7.279 -8.264 -14.053 1.00 71.44 84 LEU A C 1
ATOM 610 O O . LEU A 1 84 ? 7.066 -9.419 -14.420 1.00 71.44 84 LEU A O 1
ATOM 614 N N . ASP A 1 85 ? 7.123 -7.220 -14.866 1.00 61.50 85 ASP A N 1
ATOM 615 C CA . ASP A 1 85 ? 6.961 -7.421 -16.308 1.00 61.50 85 ASP A CA 1
ATOM 616 C C . ASP A 1 85 ? 8.328 -7.818 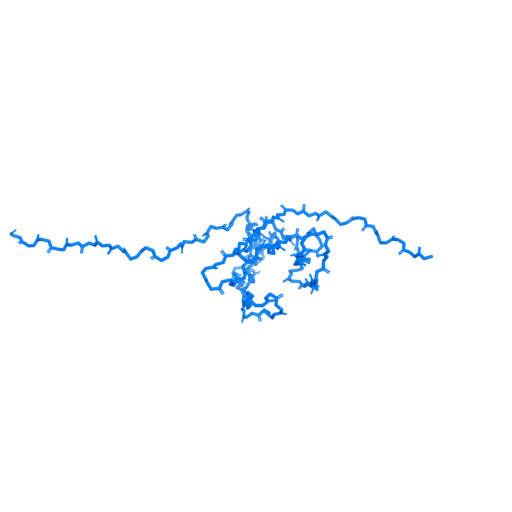-16.889 1.00 61.50 85 ASP A C 1
ATOM 618 O O . ASP A 1 85 ? 9.326 -7.114 -16.720 1.00 61.50 85 ASP A O 1
ATOM 622 N N . ASP A 1 86 ? 8.363 -8.965 -17.565 1.00 57.12 86 ASP A N 1
ATOM 623 C CA . ASP A 1 86 ? 9.544 -9.594 -18.176 1.00 57.12 86 ASP A CA 1
ATOM 624 C C . ASP A 1 86 ? 10.231 -8.682 -19.217 1.00 57.12 86 ASP A C 1
ATOM 626 O O . ASP A 1 86 ? 11.398 -8.832 -19.575 1.00 57.12 86 ASP A O 1
ATOM 630 N N . ARG A 1 87 ? 9.531 -7.634 -19.670 1.00 54.06 87 ARG A N 1
ATOM 631 C CA . ARG A 1 87 ? 10.087 -6.594 -20.551 1.00 54.06 87 ARG A CA 1
ATOM 632 C C . ARG A 1 87 ? 11.219 -5.779 -19.925 1.00 54.06 87 ARG A C 1
ATOM 634 O O . ARG A 1 87 ? 11.899 -5.062 -20.663 1.00 54.06 87 ARG A O 1
ATOM 641 N N . GLN A 1 88 ? 11.460 -5.899 -18.617 1.00 53.84 88 GLN A N 1
ATOM 642 C CA . GLN A 1 88 ? 12.625 -5.291 -17.974 1.00 53.84 88 GLN A CA 1
ATOM 643 C C . GLN A 1 88 ? 13.948 -5.781 -18.600 1.00 53.84 88 GLN A C 1
ATOM 645 O O . GLN A 1 88 ? 14.903 -5.005 -18.675 1.00 53.84 88 GLN A O 1
ATOM 650 N N . GLU A 1 89 ? 13.988 -7.005 -19.151 1.00 53.34 89 GLU A N 1
ATOM 651 C CA . GLU A 1 89 ? 15.181 -7.566 -19.808 1.00 53.34 89 GLU A CA 1
ATOM 652 C C . GLU A 1 89 ? 15.600 -6.818 -21.088 1.00 53.34 89 GLU A C 1
ATOM 654 O O . GLU A 1 89 ? 16.755 -6.892 -21.505 1.00 53.34 89 GLU A O 1
ATOM 659 N N . HIS A 1 90 ? 14.701 -6.030 -21.689 1.00 55.75 90 HIS A N 1
ATOM 660 C CA . HIS A 1 90 ? 14.972 -5.284 -22.923 1.00 55.75 90 HIS A CA 1
ATOM 661 C C . HIS A 1 90 ? 15.341 -3.808 -22.681 1.00 55.75 90 HIS A C 1
ATOM 663 O O . HIS A 1 90 ? 15.416 -3.024 -23.628 1.00 55.75 90 HIS A O 1
ATOM 669 N N . GLY A 1 91 ? 15.571 -3.404 -21.425 1.00 62.66 91 GLY A N 1
ATOM 670 C CA . GLY A 1 91 ? 16.029 -2.052 -21.078 1.00 62.66 91 GLY A CA 1
ATOM 671 C C . GLY A 1 91 ? 14.971 -0.949 -21.207 1.00 62.66 91 GLY A C 1
ATOM 672 O O . GLY A 1 91 ? 15.300 0.231 -21.089 1.00 62.66 91 GLY A O 1
ATOM 673 N N . CYS A 1 92 ? 13.702 -1.295 -21.438 1.00 62.91 92 CYS A N 1
ATOM 674 C CA . CYS A 1 92 ? 12.598 -0.341 -21.378 1.00 62.91 92 CYS A CA 1
ATOM 675 C C . CYS A 1 92 ? 12.103 -0.208 -19.932 1.00 62.91 92 CYS A C 1
ATOM 677 O O . CYS A 1 92 ? 11.704 -1.197 -19.320 1.00 62.91 92 CYS A O 1
ATOM 679 N N . GLU A 1 93 ? 12.091 1.013 -19.384 1.00 69.69 93 GLU A N 1
ATOM 680 C CA . GLU A 1 93 ? 11.418 1.268 -18.108 1.00 69.69 93 GLU A CA 1
ATOM 681 C C . GLU A 1 93 ? 9.922 0.964 -18.248 1.00 69.69 93 GLU A C 1
ATOM 683 O O . GLU A 1 93 ? 9.245 1.467 -19.149 1.00 69.69 93 GLU A O 1
ATOM 688 N N . LEU A 1 94 ? 9.399 0.139 -17.345 1.00 81.44 94 LEU A N 1
ATOM 689 C CA . LEU A 1 94 ? 7.973 -0.140 -17.276 1.00 81.44 94 LEU A CA 1
ATOM 690 C C . LEU A 1 94 ? 7.216 1.106 -16.802 1.00 81.44 94 LEU A C 1
ATOM 692 O O . LEU A 1 94 ? 7.733 1.868 -15.976 1.00 81.44 94 LEU A O 1
ATOM 696 N N . PRO A 1 95 ? 5.983 1.328 -17.287 1.00 86.38 95 PRO A N 1
ATOM 697 C CA . PRO A 1 95 ? 5.182 2.451 -16.835 1.00 86.38 95 PRO A CA 1
ATOM 698 C C . PRO A 1 95 ? 4.829 2.308 -15.350 1.00 86.38 95 PRO A C 1
ATOM 700 O O . PRO A 1 95 ? 4.518 1.224 -14.862 1.00 86.38 95 PRO A O 1
ATOM 703 N N . ALA A 1 96 ? 4.817 3.436 -14.641 1.00 91.50 96 ALA A N 1
ATOM 704 C CA . ALA A 1 96 ? 4.434 3.488 -13.236 1.00 91.50 96 ALA A CA 1
ATOM 705 C C . ALA A 1 96 ? 2.997 2.995 -13.004 1.00 91.50 96 ALA A C 1
ATOM 707 O O . ALA A 1 96 ? 2.071 3.398 -13.717 1.00 91.50 96 ALA A O 1
ATOM 708 N N . ILE A 1 97 ? 2.783 2.235 -11.929 1.00 92.56 97 ILE A N 1
ATOM 709 C CA . ILE A 1 97 ? 1.441 1.849 -11.487 1.00 92.56 97 ILE A CA 1
ATOM 710 C C . ILE A 1 97 ? 0.822 3.010 -10.704 1.00 92.56 97 ILE A C 1
ATOM 712 O O . ILE A 1 97 ? 1.069 3.204 -9.514 1.00 92.56 97 ILE A O 1
ATOM 716 N N . ARG A 1 98 ? 0.023 3.828 -11.393 1.00 93.00 98 ARG A N 1
ATOM 717 C CA . ARG A 1 98 ? -0.572 5.054 -10.827 1.00 93.00 98 ARG A CA 1
ATOM 718 C C . ARG A 1 98 ? -1.847 4.826 -10.027 1.00 93.00 98 ARG A C 1
ATOM 720 O O . ARG A 1 98 ? -2.200 5.664 -9.206 1.00 93.00 98 ARG A O 1
ATOM 727 N N . SER A 1 99 ? -2.554 3.736 -10.286 1.00 91.81 99 SER A N 1
ATOM 728 C CA . SER A 1 99 ? -3.800 3.416 -9.604 1.00 91.81 99 SER A CA 1
ATOM 729 C C . SER A 1 99 ? -4.033 1.915 -9.640 1.00 91.81 99 SER A C 1
ATOM 731 O O . SER A 1 99 ? -3.693 1.249 -10.616 1.00 91.81 99 SER A O 1
ATOM 733 N N . LEU A 1 100 ? -4.626 1.410 -8.566 1.00 90.06 100 LEU A N 1
ATOM 734 C CA . LEU A 1 100 ? -5.079 0.039 -8.432 1.00 90.06 100 LEU A CA 1
ATOM 735 C C . LEU A 1 100 ? -6.568 0.086 -8.124 1.00 90.06 100 LEU A C 1
ATOM 737 O O . LEU A 1 100 ? -6.996 0.792 -7.212 1.00 90.06 100 LEU A O 1
ATOM 741 N N . VAL A 1 101 ? -7.348 -0.668 -8.890 1.00 87.88 101 VAL A N 1
ATOM 742 C CA . VAL A 1 101 ? -8.790 -0.788 -8.695 1.00 87.88 101 VAL A CA 1
ATOM 743 C C . VAL A 1 101 ? -9.089 -2.263 -8.459 1.00 87.88 101 VAL A C 1
ATOM 745 O O . VAL A 1 101 ? -8.990 -3.050 -9.402 1.00 87.88 101 VAL A O 1
ATOM 748 N N . PRO A 1 102 ? -9.423 -2.668 -7.221 1.00 80.69 102 PRO A N 1
ATOM 749 C CA . PRO A 1 102 ? -9.904 -4.013 -6.956 1.00 80.69 102 PRO A CA 1
ATOM 750 C C . PRO A 1 102 ? -11.191 -4.240 -7.748 1.00 80.69 102 PRO A C 1
ATOM 752 O O . PRO A 1 102 ? -12.204 -3.581 -7.511 1.00 80.69 102 PRO A O 1
ATOM 755 N N . LEU A 1 103 ? -11.160 -5.159 -8.710 1.00 78.44 103 LEU A N 1
ATOM 756 C CA . LEU A 1 103 ? -12.387 -5.657 -9.312 1.00 78.44 103 LEU A CA 1
ATOM 757 C C . LEU A 1 103 ? -12.984 -6.657 -8.328 1.00 78.44 103 LEU A C 1
ATOM 759 O O . LEU A 1 103 ? -12.457 -7.754 -8.160 1.00 78.44 103 LEU A O 1
ATOM 763 N N . GLY A 1 104 ? -14.065 -6.254 -7.659 1.00 63.03 104 GLY A N 1
ATOM 764 C CA . GLY A 1 104 ? -14.889 -7.196 -6.912 1.00 63.03 104 GLY A CA 1
ATOM 765 C C . GLY A 1 104 ? -15.375 -8.296 -7.850 1.00 63.03 104 GLY A C 1
ATOM 766 O O . GLY A 1 104 ? -15.613 -8.047 -9.039 1.00 63.03 104 GLY A O 1
ATOM 767 N N . SER A 1 105 ? -15.502 -9.512 -7.339 1.00 57.78 105 SER A N 1
ATOM 768 C CA . SER A 1 105 ? -15.917 -10.672 -8.127 1.00 57.78 105 SER A CA 1
ATOM 769 C C . SER A 1 105 ? -17.383 -10.550 -8.582 1.00 57.78 105 SER A C 1
ATOM 771 O O . SER A 1 105 ? -18.296 -11.164 -8.039 1.00 57.78 105 SER A O 1
ATOM 773 N N . ARG A 1 106 ? -17.664 -9.758 -9.623 1.00 54.66 106 ARG A N 1
ATOM 774 C CA . ARG A 1 106 ? -18.931 -9.858 -10.358 1.00 54.66 106 ARG A CA 1
ATOM 775 C C . ARG A 1 106 ? -18.798 -10.972 -11.384 1.00 54.66 106 ARG A C 1
ATOM 777 O O . ARG A 1 106 ? -18.256 -10.765 -12.466 1.00 54.66 106 ARG A O 1
ATOM 784 N N . ALA A 1 107 ? -19.327 -12.149 -11.054 1.00 47.81 107 ALA A N 1
ATOM 785 C CA . ALA A 1 107 ? -19.664 -13.124 -12.081 1.00 47.81 107 ALA A CA 1
ATOM 786 C C . ALA A 1 107 ? -20.620 -12.448 -13.088 1.00 47.81 107 ALA A C 1
ATOM 788 O O . ALA A 1 107 ? -21.598 -11.826 -12.657 1.00 47.81 107 ALA A O 1
ATOM 789 N N . PRO A 1 108 ? -20.376 -12.516 -14.408 1.00 53.72 108 PRO A N 1
ATOM 790 C CA . PRO A 1 108 ? -21.392 -12.129 -15.371 1.00 53.72 108 PRO A CA 1
ATOM 791 C C . PRO A 1 108 ? -22.585 -13.077 -15.204 1.00 53.72 108 PRO A C 1
ATOM 793 O O . PRO A 1 108 ? -22.513 -14.253 -15.551 1.00 53.72 108 PRO A O 1
ATOM 796 N N . ALA A 1 109 ? -23.689 -12.573 -14.651 1.00 53.91 109 ALA A N 1
ATOM 797 C CA . ALA A 1 109 ? -24.979 -13.243 -14.721 1.00 53.91 109 ALA A CA 1
ATOM 798 C C . ALA A 1 109 ? -25.517 -13.068 -16.148 1.00 53.91 109 ALA A C 1
ATOM 800 O O . ALA A 1 109 ? -26.310 -12.173 -16.424 1.00 53.91 109 ALA A O 1
ATOM 801 N N . GLY A 1 110 ? -25.010 -13.874 -17.079 1.00 44.06 110 GLY A N 1
ATOM 802 C CA . GLY A 1 110 ? -25.636 -14.070 -18.378 1.00 44.06 110 GLY A CA 1
ATOM 803 C C . GLY A 1 110 ? -26.647 -15.198 -18.246 1.00 44.06 110 GLY A C 1
ATOM 804 O O . GLY A 1 110 ? -26.262 -16.364 -18.195 1.00 44.06 110 GLY A O 1
ATOM 805 N N . THR A 1 111 ? -27.931 -14.870 -18.143 1.00 55.34 111 THR A N 1
ATOM 806 C CA . THR A 1 111 ? -28.981 -15.856 -18.399 1.00 55.34 111 THR A CA 1
ATOM 807 C C . THR A 1 111 ? -28.980 -16.115 -19.901 1.00 55.34 111 THR A C 1
ATOM 809 O O . THR A 1 111 ? -29.091 -15.175 -20.680 1.00 55.34 111 THR A O 1
ATOM 812 N N . VAL A 1 112 ? -28.797 -17.370 -20.307 1.00 55.25 112 VAL A N 1
ATOM 813 C CA . VAL A 1 112 ? -29.110 -17.791 -21.672 1.00 55.25 112 VAL A CA 1
ATOM 814 C C . VAL A 1 112 ? -30.610 -18.062 -21.716 1.00 55.25 112 VAL A C 1
ATOM 816 O O . VAL A 1 112 ? -31.074 -19.074 -21.194 1.00 55.25 112 VAL A O 1
ATOM 819 N N . ASP A 1 113 ? -31.394 -17.148 -22.271 1.00 57.56 113 ASP A N 1
ATOM 820 C CA . ASP A 1 113 ? -32.730 -17.469 -22.749 1.00 57.56 113 ASP A CA 1
ATOM 821 C C . ASP A 1 113 ? -32.616 -17.921 -24.206 1.00 57.56 113 ASP A C 1
ATOM 823 O O . ASP A 1 113 ? -32.420 -17.151 -25.140 1.00 57.56 113 ASP A O 1
ATOM 827 N N . GLY A 1 114 ? -32.661 -19.241 -24.378 1.00 53.16 114 GLY A N 1
ATOM 828 C CA . GLY A 1 114 ? -32.850 -19.840 -25.687 1.00 53.16 114 GLY A CA 1
ATOM 829 C C . GLY A 1 114 ? -34.298 -19.669 -26.135 1.00 53.16 114 GLY A C 1
ATOM 830 O O . GLY A 1 114 ? -35.219 -20.039 -25.404 1.00 53.16 114 GLY A O 1
ATOM 831 N N . SER A 1 115 ? -34.476 -19.181 -27.359 1.00 49.84 115 SER A N 1
ATOM 832 C CA . SER A 1 115 ? -35.644 -19.448 -28.204 1.00 49.84 115 SER A CA 1
ATOM 833 C C . SER A 1 115 ? -35.232 -19.434 -29.666 1.00 49.84 115 SER A C 1
ATOM 835 O O . SER A 1 115 ? -34.542 -18.457 -30.037 1.00 49.84 115 SER A O 1
#

Organism: Diacronema lutheri (NCBI:txid2081491)